Protein AF-A0A847NTP9-F1 (afdb_monomer)

Structure (mmCIF, N/CA/C/O backbone):
data_AF-A0A847NTP9-F1
#
_entry.id   AF-A0A847NTP9-F1
#
loop_
_atom_site.group_PDB
_atom_site.id
_atom_site.type_symbol
_atom_site.label_atom_id
_atom_site.label_alt_id
_atom_site.label_comp_id
_atom_site.label_asym_id
_atom_site.label_entity_id
_atom_site.label_seq_id
_atom_site.pdbx_PDB_ins_code
_atom_site.Cartn_x
_atom_site.Cartn_y
_atom_site.Cartn_z
_atom_site.occupancy
_atom_site.B_iso_or_equiv
_atom_site.auth_seq_id
_atom_site.auth_comp_id
_atom_site.auth_asym_id
_atom_site.auth_atom_id
_atom_site.pdbx_PDB_model_num
ATOM 1 N N . MET A 1 1 ? -12.186 7.948 21.042 1.00 63.97 1 MET A N 1
ATOM 2 C CA . MET A 1 1 ? -12.298 6.798 20.115 1.00 63.97 1 MET A CA 1
ATOM 3 C C . MET A 1 1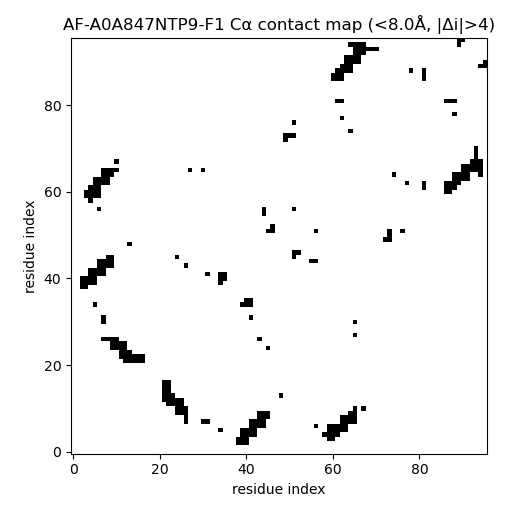 ? -10.949 6.573 19.457 1.00 63.97 1 MET A C 1
ATOM 5 O O . MET A 1 1 ? -10.302 7.558 19.116 1.00 63.97 1 MET A O 1
ATOM 9 N N . ARG A 1 2 ? -10.509 5.318 19.310 1.00 84.25 2 ARG A N 1
ATOM 10 C CA . ARG A 1 2 ? -9.297 4.990 18.544 1.00 84.25 2 ARG A CA 1
ATOM 11 C C . ARG A 1 2 ? -9.574 5.268 17.066 1.00 84.25 2 ARG A C 1
ATOM 13 O O . ARG A 1 2 ? -10.588 4.801 16.557 1.00 84.25 2 ARG A O 1
ATOM 20 N N . LYS A 1 3 ? -8.721 6.053 16.406 1.00 86.06 3 LYS A N 1
ATOM 21 C CA . LYS A 1 3 ? -8.841 6.292 14.962 1.00 86.06 3 LYS A CA 1
ATOM 22 C C . LYS A 1 3 ? -8.431 5.029 14.202 1.00 86.06 3 LYS A C 1
ATOM 24 O O . LYS A 1 3 ? -7.434 4.411 14.564 1.00 86.06 3 LYS A O 1
ATOM 29 N N . THR A 1 4 ? -9.197 4.671 13.176 1.00 94.69 4 THR A N 1
ATOM 30 C CA . THR A 1 4 ? -8.928 3.513 12.314 1.00 94.69 4 THR A CA 1
ATOM 31 C C . THR A 1 4 ? -7.779 3.823 11.360 1.00 94.69 4 THR A C 1
ATOM 33 O O . THR A 1 4 ? -7.850 4.810 10.628 1.00 94.69 4 THR A O 1
ATOM 36 N N . ILE A 1 5 ? -6.741 2.993 11.349 1.00 96.81 5 ILE A N 1
ATOM 37 C CA . ILE A 1 5 ? -5.572 3.128 10.474 1.00 96.81 5 ILE A CA 1
ATOM 38 C C . ILE A 1 5 ? -5.787 2.280 9.221 1.00 96.81 5 ILE A C 1
ATOM 40 O O . ILE A 1 5 ? -6.004 1.076 9.314 1.00 96.81 5 ILE A O 1
ATOM 44 N N . ILE A 1 6 ? -5.719 2.891 8.040 1.00 96.50 6 ILE A N 1
ATOM 45 C CA . ILE A 1 6 ? -5.890 2.198 6.759 1.00 96.50 6 ILE A CA 1
ATOM 46 C C . ILE A 1 6 ? -4.569 2.204 5.997 1.00 96.50 6 ILE A C 1
ATOM 48 O O . ILE A 1 6 ? -4.086 3.261 5.589 1.00 96.50 6 ILE A O 1
ATOM 52 N N . GLY A 1 7 ? -4.017 1.015 5.766 1.00 96.25 7 GLY A N 1
ATOM 53 C CA . GLY A 1 7 ? -2.850 0.818 4.918 1.00 96.25 7 GLY A CA 1
ATOM 54 C C . GLY A 1 7 ? -3.215 1.019 3.451 1.00 96.25 7 GLY A C 1
ATOM 55 O O . GLY A 1 7 ? -3.945 0.222 2.864 1.00 96.25 7 GLY A O 1
ATOM 56 N N . VAL A 1 8 ? -2.718 2.093 2.849 1.00 95.38 8 VAL A N 1
ATOM 57 C CA . VAL A 1 8 ? -2.842 2.366 1.418 1.00 95.38 8 VAL A CA 1
ATOM 58 C C . VAL A 1 8 ? -1.691 1.661 0.717 1.00 95.38 8 VAL A C 1
ATOM 60 O O . VAL A 1 8 ? -0.524 1.967 0.957 1.00 95.38 8 VAL A O 1
ATOM 63 N N . VAL A 1 9 ? -2.015 0.703 -0.143 1.00 93.75 9 VAL A N 1
ATOM 64 C CA . VAL A 1 9 ? -1.030 -0.018 -0.948 1.00 93.75 9 VAL A CA 1
ATOM 65 C C . VAL A 1 9 ? -0.609 0.879 -2.126 1.00 93.75 9 VAL A C 1
ATOM 67 O O . VAL A 1 9 ? -1.479 1.467 -2.767 1.00 93.75 9 VAL A O 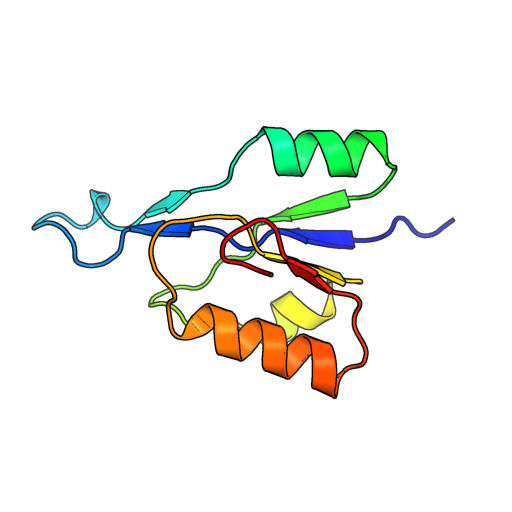1
ATOM 70 N N . PRO A 1 10 ? 0.688 1.045 -2.434 1.00 91.75 10 PRO A N 1
ATOM 71 C CA . PRO A 1 10 ? 1.121 1.803 -3.603 1.00 91.75 10 PRO A CA 1
ATOM 72 C C . PRO A 1 10 ? 1.008 0.984 -4.888 1.00 91.75 10 PRO A C 1
ATOM 74 O O . PRO A 1 10 ? 1.019 -0.250 -4.889 1.00 91.75 10 PRO A O 1
ATOM 77 N N . THR A 1 11 ? 1.001 1.689 -6.013 1.00 88.19 11 THR A N 1
ATOM 78 C CA . THR A 1 11 ? 1.416 1.119 -7.299 1.00 88.19 11 THR A CA 1
ATOM 79 C C . THR A 1 11 ? 2.928 1.258 -7.450 1.00 88.19 11 THR A C 1
ATOM 81 O O . THR A 1 11 ? 3.473 2.319 -7.137 1.00 88.19 11 THR A O 1
ATOM 84 N N . LEU A 1 12 ? 3.593 0.209 -7.940 1.00 82.12 12 LEU A N 1
ATOM 85 C CA . LEU A 1 12 ? 5.045 0.177 -8.128 1.00 82.12 12 LEU A CA 1
ATOM 86 C C . LEU A 1 12 ? 5.434 0.365 -9.596 1.00 82.12 12 LEU A C 1
ATOM 88 O O . LEU A 1 12 ? 4.951 -0.368 -10.467 1.00 82.12 12 LEU A O 1
ATOM 92 N N . THR A 1 13 ? 6.368 1.281 -9.827 1.00 76.06 13 THR A N 1
ATOM 93 C CA . THR A 1 13 ? 7.267 1.273 -10.986 1.00 76.06 13 THR A CA 1
ATOM 94 C C . THR A 1 13 ? 8.601 0.755 -10.453 1.00 76.06 13 THR A C 1
ATOM 96 O O . THR A 1 13 ? 9.161 1.407 -9.583 1.00 76.06 13 THR A O 1
ATOM 99 N N . ILE A 1 14 ? 9.042 -0.441 -10.857 1.00 70.38 14 ILE A N 1
ATOM 100 C CA . ILE A 1 14 ? 10.305 -1.056 -10.399 1.00 70.38 14 ILE A CA 1
ATOM 101 C C . ILE A 1 14 ? 10.969 -1.753 -11.585 1.00 70.38 14 ILE A C 1
ATOM 103 O O . ILE A 1 14 ? 10.287 -2.508 -12.284 1.00 70.38 14 ILE A O 1
ATOM 107 N N . ASN A 1 15 ? 12.280 -1.560 -11.760 1.00 66.44 15 ASN A N 1
ATOM 108 C CA . ASN A 1 15 ? 13.109 -2.164 -12.812 1.00 66.44 15 ASN A CA 1
ATOM 109 C C . ASN A 1 15 ? 12.619 -1.868 -14.242 1.00 66.44 15 ASN A C 1
ATOM 111 O O . ASN A 1 15 ? 12.849 -2.652 -15.162 1.00 66.44 15 ASN A O 1
ATOM 115 N N . GLU A 1 16 ? 11.911 -0.753 -14.435 1.00 68.75 16 GLU A N 1
ATOM 116 C CA . GLU A 1 16 ? 11.406 -0.337 -15.752 1.00 68.75 16 GLU A CA 1
ATOM 117 C C . GLU A 1 16 ? 12.380 0.602 -16.488 1.00 68.75 16 GLU A C 1
ATOM 119 O O . GLU A 1 16 ? 12.183 0.872 -17.672 1.00 68.75 16 GLU A O 1
ATOM 124 N N . GLY A 1 17 ? 13.453 1.057 -15.829 1.00 71.44 17 GLY A N 1
ATOM 125 C CA . GLY A 1 17 ? 14.466 1.939 -16.410 1.00 71.44 17 GLY A CA 1
ATOM 126 C C . GLY A 1 17 ? 15.894 1.627 -15.951 1.00 71.44 17 GLY A C 1
ATOM 127 O O . GLY A 1 17 ? 16.144 0.641 -15.260 1.00 71.44 17 GLY A O 1
ATOM 128 N N . SER A 1 18 ? 16.858 2.430 -16.407 1.00 80.88 18 SER A N 1
ATOM 129 C CA . SER A 1 18 ? 18.295 2.235 -16.150 1.00 80.88 18 SER A CA 1
ATOM 130 C C . SER A 1 18 ? 18.808 3.000 -14.928 1.00 80.88 18 SER A C 1
ATOM 132 O O . SER A 1 18 ? 19.992 2.906 -14.599 1.00 80.88 18 SER A O 1
ATOM 134 N N . SER A 1 19 ? 17.942 3.779 -14.277 1.00 84.56 19 SER A N 1
ATOM 135 C CA . SER A 1 19 ? 18.290 4.669 -13.180 1.00 84.56 19 SER A CA 1
ATOM 136 C C . SER A 1 19 ? 17.648 4.211 -11.868 1.00 84.56 19 SER A C 1
ATOM 138 O O . SER A 1 19 ? 16.470 3.862 -11.854 1.00 84.56 19 SER A O 1
ATOM 140 N N . PRO A 1 20 ? 18.350 4.309 -10.724 1.00 78.75 20 PRO A N 1
ATOM 141 C CA . PRO A 1 20 ? 17.747 4.044 -9.415 1.00 78.75 20 PRO A CA 1
ATOM 142 C C . PRO A 1 20 ? 16.595 5.006 -9.068 1.00 78.75 20 PRO A C 1
ATOM 144 O O . PRO A 1 20 ? 15.832 4.741 -8.147 1.00 78.75 20 PRO A O 1
ATOM 147 N N . PHE A 1 21 ? 16.449 6.123 -9.792 1.00 81.94 21 PHE A N 1
ATOM 148 C CA . PHE A 1 21 ? 15.327 7.055 -9.635 1.00 81.94 21 PHE A CA 1
ATOM 149 C C . PHE A 1 21 ? 14.036 6.591 -10.331 1.00 81.94 21 PHE A C 1
ATOM 151 O O . PHE A 1 21 ? 12.979 7.192 -10.118 1.00 81.94 21 PHE A O 1
ATOM 158 N N . ASP A 1 22 ? 14.107 5.552 -11.164 1.00 82.81 22 ASP A N 1
ATOM 159 C CA . ASP A 1 22 ? 12.941 4.999 -11.861 1.00 82.81 22 ASP A CA 1
ATOM 160 C C . ASP A 1 22 ? 12.086 4.130 -10.924 1.00 82.81 22 ASP A C 1
ATOM 162 O O . ASP A 1 22 ? 10.876 3.991 -11.129 1.00 82.81 22 ASP A O 1
ATOM 166 N N . ASP A 1 23 ? 12.693 3.628 -9.846 1.00 86.38 23 ASP A N 1
ATOM 167 C CA . ASP A 1 23 ? 12.041 2.803 -8.839 1.00 86.38 23 ASP A CA 1
ATOM 168 C C . ASP A 1 23 ? 11.258 3.670 -7.846 1.00 86.38 23 ASP A C 1
ATOM 170 O O . ASP A 1 23 ? 11.813 4.388 -7.012 1.00 86.38 23 ASP A O 1
ATOM 174 N N . GLN A 1 24 ? 9.929 3.638 -7.963 1.00 87.06 24 GLN A N 1
ATOM 175 C CA . GLN A 1 24 ? 9.041 4.570 -7.273 1.00 87.06 24 GLN A CA 1
ATOM 176 C C . GLN A 1 24 ? 7.782 3.897 -6.726 1.00 87.06 24 GLN A C 1
ATOM 178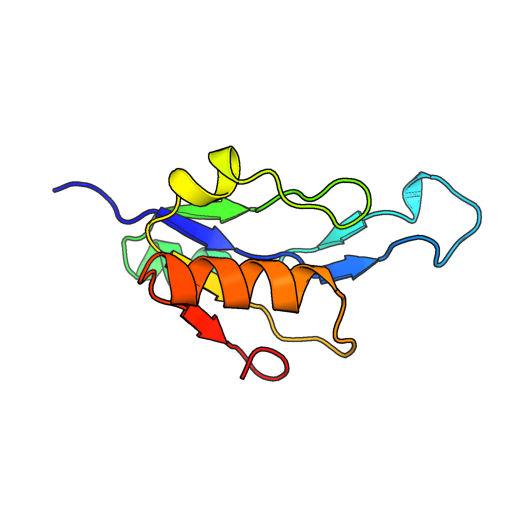 O O . GLN A 1 24 ? 7.085 3.142 -7.414 1.00 87.06 24 GLN A O 1
ATOM 183 N N . PHE A 1 25 ? 7.419 4.296 -5.507 1.00 89.56 25 PHE A N 1
ATOM 184 C CA . PHE A 1 25 ? 6.088 4.094 -4.944 1.00 89.56 25 PHE A CA 1
ATOM 185 C C . PHE A 1 25 ? 5.181 5.249 -5.365 1.00 89.56 25 PHE A C 1
ATOM 187 O O . PHE A 1 25 ? 5.486 6.413 -5.103 1.00 89.56 25 PHE A O 1
ATOM 194 N N . LYS A 1 26 ? 4.039 4.941 -5.982 1.00 89.44 26 LYS A N 1
ATOM 195 C CA . LYS A 1 26 ? 3.042 5.947 -6.370 1.00 89.44 26 LYS A CA 1
ATOM 196 C C . LYS A 1 26 ? 1.748 5.739 -5.594 1.00 89.44 26 LYS A C 1
ATOM 198 O O . LYS A 1 26 ? 1.205 4.634 -5.553 1.00 89.44 26 LYS A O 1
ATOM 203 N N . PHE A 1 27 ? 1.249 6.826 -5.009 1.00 91.38 27 PHE A N 1
ATOM 204 C CA . PHE A 1 27 ? -0.006 6.873 -4.263 1.00 91.38 27 PHE A CA 1
ATOM 205 C C . PHE A 1 27 ? -0.956 7.878 -4.906 1.00 91.38 27 PHE A C 1
ATOM 207 O O . PHE A 1 27 ? -0.579 9.014 -5.197 1.00 91.38 27 PHE A O 1
ATOM 214 N N . ILE A 1 28 ? -2.210 7.475 -5.106 1.00 89.12 28 ILE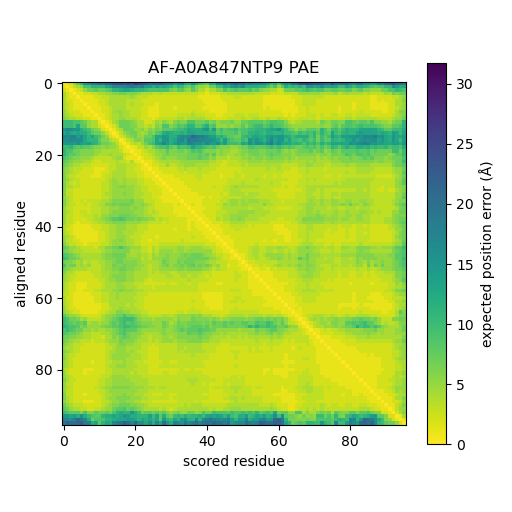 A N 1
ATOM 215 C CA . ILE A 1 28 ? -3.223 8.358 -5.681 1.00 89.12 28 ILE A CA 1
ATOM 216 C C . ILE A 1 28 ? -3.872 9.172 -4.559 1.00 89.12 28 ILE A C 1
ATOM 218 O O . ILE A 1 28 ? -4.541 8.626 -3.680 1.00 89.12 28 ILE A O 1
ATOM 222 N N . ASN A 1 29 ? -3.720 10.495 -4.624 1.00 92.00 29 ASN A N 1
ATOM 223 C CA . ASN A 1 29 ? -4.195 11.431 -3.598 1.00 92.00 29 ASN A CA 1
ATOM 224 C C . ASN A 1 29 ? -5.699 11.284 -3.284 1.00 92.00 29 ASN A C 1
ATOM 226 O O . ASN A 1 29 ? -6.125 11.422 -2.141 1.00 92.00 29 ASN A O 1
ATOM 230 N N . SER A 1 30 ? -6.525 10.948 -4.280 1.00 91.31 30 SER A N 1
ATOM 231 C CA . SER A 1 30 ? -7.966 10.758 -4.072 1.00 91.31 30 SER A CA 1
ATOM 232 C C . SER A 1 30 ? -8.302 9.613 -3.115 1.00 91.31 30 SER A C 1
ATOM 234 O O . SER A 1 30 ? -9.336 9.673 -2.454 1.00 91.31 30 SER A O 1
ATOM 236 N N . TYR A 1 31 ? -7.470 8.568 -3.034 1.00 90.75 31 TYR A N 1
ATOM 237 C CA . TYR A 1 31 ? -7.688 7.473 -2.085 1.00 90.75 31 TYR A CA 1
ATOM 238 C C . TYR A 1 31 ? -7.377 7.908 -0.656 1.00 90.75 31 TYR A C 1
ATOM 240 O O . TYR A 1 31 ? -8.127 7.569 0.253 1.00 90.75 31 TYR A O 1
ATOM 248 N N . VAL A 1 32 ? -6.330 8.715 -0.478 1.00 91.56 32 VAL A N 1
ATOM 249 C CA . VAL A 1 32 ? -5.929 9.281 0.816 1.00 91.56 32 VAL A CA 1
ATOM 250 C C . VAL A 1 32 ? -7.020 10.219 1.342 1.00 91.56 32 VAL A C 1
ATOM 252 O O . VAL A 1 32 ? -7.581 9.958 2.405 1.00 91.56 32 VAL A O 1
ATOM 255 N N . LYS A 1 33 ? -7.425 11.218 0.543 1.00 93.25 33 LYS A N 1
ATOM 256 C CA . LYS A 1 33 ? -8.466 12.194 0.918 1.00 93.25 33 LYS A CA 1
ATOM 257 C C . LYS A 1 33 ? -9.776 11.533 1.343 1.00 93.25 33 LYS A C 1
ATOM 259 O O . LYS A 1 33 ? -10.290 11.802 2.419 1.00 93.25 33 LYS A O 1
ATOM 264 N N . LYS A 1 34 ? -10.272 10.571 0.555 1.00 90.38 34 LYS A N 1
ATOM 265 C CA . LYS A 1 34 ? -11.516 9.845 0.867 1.00 90.38 34 LYS A CA 1
ATOM 266 C C . LYS A 1 34 ? -11.449 8.999 2.144 1.00 90.38 34 LYS A C 1
ATOM 268 O O . LYS A 1 34 ? -12.487 8.507 2.594 1.00 90.38 34 LYS A O 1
ATOM 273 N N . ARG A 1 35 ? -10.260 8.695 2.676 1.00 87.94 35 ARG A N 1
ATOM 274 C CA . ARG A 1 35 ? -10.111 8.038 3.987 1.00 87.94 35 ARG A CA 1
ATOM 275 C C . ARG A 1 35 ? -10.088 9.057 5.115 1.00 87.94 35 ARG A C 1
ATOM 277 O O . ARG A 1 35 ? -10.755 8.813 6.115 1.00 87.94 35 ARG A O 1
ATOM 284 N N . GLU A 1 36 ? -9.425 10.193 4.921 1.00 89.56 36 GLU A N 1
ATOM 285 C CA . GLU A 1 36 ? -9.467 11.306 5.877 1.00 89.56 36 GLU A CA 1
ATOM 286 C C . GLU A 1 36 ? -10.892 11.845 6.051 1.00 89.56 36 GLU A C 1
ATOM 288 O O . GLU A 1 36 ? -11.363 11.958 7.182 1.00 89.56 36 GLU A O 1
ATOM 293 N N . ASP A 1 37 ? -11.621 12.053 4.949 1.00 92.19 37 ASP A N 1
ATOM 294 C CA . ASP A 1 37 ? -13.027 12.489 4.953 1.00 92.19 37 ASP A CA 1
ATOM 295 C C . ASP A 1 37 ? -13.946 11.497 5.693 1.00 92.19 37 ASP A C 1
ATOM 297 O O . ASP A 1 37 ? -14.974 11.875 6.249 1.00 92.19 37 ASP A O 1
ATOM 301 N N . ALA A 1 38 ? -13.567 10.214 5.722 1.00 90.50 38 ALA A N 1
ATOM 302 C CA . ALA A 1 38 ? -14.278 9.154 6.437 1.00 90.50 38 ALA A CA 1
ATOM 303 C C . ALA A 1 38 ? -13.830 8.999 7.908 1.00 90.50 38 ALA A C 1
ATOM 305 O O . ALA A 1 38 ? -14.289 8.087 8.593 1.00 90.50 38 ALA A O 1
ATOM 306 N N . GLY A 1 39 ? -12.922 9.852 8.398 1.00 91.12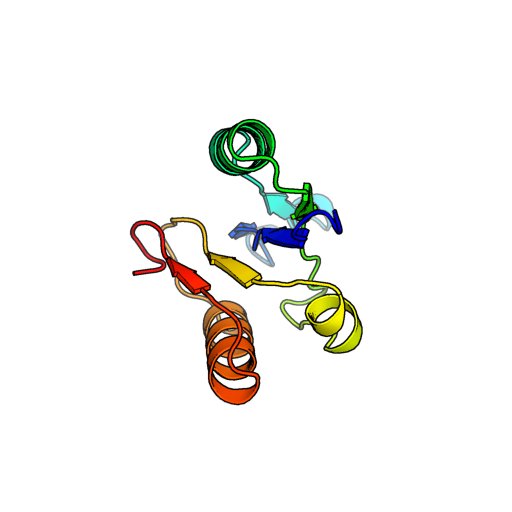 39 GLY A N 1
ATOM 307 C CA . GLY A 1 39 ? -12.405 9.827 9.771 1.00 91.12 39 GLY A CA 1
ATOM 308 C C . GLY A 1 39 ? -11.292 8.803 10.035 1.00 91.12 39 GLY A C 1
ATOM 309 O O . GLY A 1 39 ? -10.887 8.629 11.188 1.00 91.12 39 GLY A O 1
ATOM 310 N N . GLY A 1 40 ? -10.791 8.133 8.994 1.00 92.50 40 GLY A N 1
ATOM 311 C CA . GLY A 1 40 ? -9.659 7.209 9.076 1.00 92.50 40 GLY A CA 1
ATOM 312 C C . GLY A 1 40 ? -8.305 7.911 8.942 1.00 92.50 40 GLY A C 1
ATOM 313 O O . GLY A 1 40 ? -8.213 9.025 8.432 1.00 92.50 40 GLY A O 1
ATOM 314 N N . ILE A 1 41 ? -7.238 7.240 9.378 1.00 95.88 41 ILE A N 1
ATOM 315 C CA . ILE A 1 41 ? -5.847 7.660 9.175 1.00 95.88 41 ILE A CA 1
ATOM 316 C C . ILE A 1 41 ? -5.261 6.819 8.034 1.00 95.88 41 ILE A C 1
ATOM 318 O O . ILE A 1 41 ? -4.998 5.632 8.242 1.00 95.88 41 ILE A O 1
ATOM 322 N N . PRO A 1 42 ? -5.056 7.378 6.833 1.00 95.31 42 PRO A N 1
ATOM 323 C CA . PRO A 1 42 ? -4.346 6.675 5.774 1.00 95.31 42 PRO A CA 1
ATOM 324 C C . PRO A 1 42 ? -2.840 6.639 6.068 1.00 95.31 42 PRO A C 1
ATOM 326 O O . PRO A 1 42 ? -2.243 7.665 6.388 1.00 95.31 42 PRO A O 1
ATOM 329 N N . ILE A 1 43 ? -2.212 5.475 5.904 1.00 95.06 43 ILE A N 1
ATOM 330 C CA . ILE A 1 43 ? -0.750 5.334 5.916 1.00 95.06 43 ILE A CA 1
ATOM 331 C C . ILE A 1 43 ? -0.284 4.648 4.635 1.00 95.06 43 ILE A C 1
ATOM 333 O O . ILE A 1 43 ? -0.887 3.674 4.194 1.00 95.06 43 ILE A O 1
ATOM 337 N N . GLY A 1 44 ? 0.771 5.163 4.007 1.00 94.25 44 GLY A N 1
ATOM 338 C CA . GLY A 1 44 ? 1.358 4.525 2.830 1.00 94.25 44 GLY A CA 1
ATOM 339 C C . GLY A 1 44 ? 2.179 3.305 3.235 1.00 94.25 44 GLY A C 1
ATOM 340 O O . GLY A 1 44 ? 3.051 3.413 4.096 1.00 94.25 44 GLY A O 1
ATOM 341 N N . LEU A 1 45 ? 1.920 2.155 2.615 1.00 93.50 45 LEU A N 1
ATOM 342 C CA . LEU A 1 45 ? 2.709 0.950 2.856 1.00 93.50 45 LEU A CA 1
ATOM 343 C C . LEU A 1 45 ? 3.921 0.912 1.930 1.00 93.50 45 LEU A C 1
ATOM 345 O O . LEU A 1 45 ? 3.782 0.916 0.709 1.00 93.50 45 LEU A O 1
ATOM 349 N N . LEU A 1 46 ? 5.114 0.860 2.512 1.00 90.88 46 LEU A N 1
ATOM 350 C CA . LEU A 1 46 ? 6.364 0.764 1.767 1.00 90.88 46 LEU A CA 1
ATOM 351 C C . LEU A 1 46 ? 6.806 -0.696 1.678 1.00 90.88 46 LEU A C 1
ATOM 353 O O . LEU A 1 46 ? 6.700 -1.445 2.649 1.00 90.88 46 LEU A O 1
ATOM 357 N N . MET A 1 47 ? 7.300 -1.087 0.506 1.00 86.62 47 MET A N 1
ATOM 358 C CA . MET A 1 47 ? 7.745 -2.452 0.229 1.00 86.62 47 MET A CA 1
ATOM 359 C C . MET A 1 47 ? 9.015 -2.429 -0.629 1.00 86.62 47 MET A C 1
ATOM 361 O O . MET A 1 47 ? 8.931 -2.489 -1.859 1.00 86.62 47 MET A O 1
ATOM 365 N N . PRO A 1 48 ? 10.198 -2.263 -0.016 1.00 84.12 48 PRO A N 1
ATOM 366 C CA . PRO A 1 48 ? 11.450 -2.340 -0.759 1.00 84.12 48 PRO A CA 1
ATOM 367 C C . PRO A 1 48 ? 11.523 -3.685 -1.492 1.00 84.12 48 PRO A C 1
ATOM 369 O O . PRO A 1 48 ? 11.136 -4.726 -0.952 1.00 84.12 48 PRO A O 1
ATOM 372 N N . ASP A 1 49 ? 11.916 -3.636 -2.764 1.00 80.44 49 ASP A N 1
ATOM 373 C CA . ASP A 1 49 ? 12.014 -4.801 -3.653 1.00 80.44 49 ASP A CA 1
ATOM 374 C C . ASP A 1 49 ? 10.716 -5.627 -3.771 1.00 80.44 49 ASP A C 1
ATOM 376 O O . ASP A 1 49 ? 10.730 -6.813 -4.102 1.00 80.44 49 ASP A O 1
ATOM 380 N N . GLY A 1 50 ? 9.566 -5.004 -3.486 1.00 79.56 50 GLY A N 1
ATOM 381 C CA . GLY A 1 50 ? 8.255 -5.645 -3.550 1.00 79.56 50 GLY A CA 1
ATOM 382 C C . GLY A 1 50 ? 7.953 -6.612 -2.402 1.00 79.56 50 GLY A C 1
ATOM 383 O O . GLY A 1 50 ? 7.073 -7.456 -2.567 1.00 79.56 50 GLY A O 1
ATOM 384 N N . ASN A 1 51 ? 8.647 -6.506 -1.262 1.00 83.38 51 ASN A N 1
ATOM 385 C CA . ASN A 1 51 ? 8.384 -7.323 -0.075 1.00 83.38 51 ASN A CA 1
ATOM 386 C C . ASN A 1 51 ? 7.865 -6.475 1.091 1.00 83.38 51 ASN A C 1
ATOM 388 O O . ASN A 1 51 ? 8.450 -5.451 1.446 1.00 83.38 51 ASN A O 1
ATOM 392 N N . PHE A 1 52 ? 6.771 -6.918 1.711 1.00 85.56 52 PHE A N 1
ATOM 393 C CA . PHE A 1 52 ? 6.229 -6.274 2.905 1.00 85.56 52 PHE A CA 1
ATOM 394 C C . PHE A 1 52 ? 6.928 -6.736 4.184 1.00 85.56 52 PHE A C 1
ATOM 396 O O . PHE A 1 52 ? 7.249 -7.911 4.345 1.00 85.56 52 PHE A O 1
ATOM 403 N N . ASN A 1 53 ? 7.076 -5.808 5.130 1.00 87.75 53 ASN A N 1
ATOM 404 C CA . ASN A 1 53 ? 7.361 -6.125 6.524 1.00 87.75 53 ASN A CA 1
ATOM 405 C C . ASN A 1 53 ? 6.033 -6.365 7.262 1.00 87.75 53 ASN A C 1
ATOM 407 O O . ASN A 1 53 ? 5.228 -5.442 7.377 1.00 87.75 53 ASN A O 1
ATOM 411 N N . GLU A 1 54 ? 5.809 -7.574 7.780 1.00 89.25 54 GLU A N 1
ATOM 412 C CA . GLU A 1 54 ? 4.573 -7.914 8.500 1.00 89.25 54 GLU A CA 1
ATOM 413 C C . GLU A 1 54 ? 4.318 -7.032 9.731 1.00 89.25 54 GLU A C 1
ATOM 415 O O . GLU A 1 54 ? 3.165 -6.721 10.019 1.00 89.25 54 GLU A O 1
ATOM 420 N N . GLU A 1 55 ? 5.355 -6.553 10.425 1.00 91.12 55 GLU A N 1
ATOM 421 C CA . GLU A 1 55 ? 5.183 -5.620 11.551 1.00 91.12 55 GLU A CA 1
ATOM 422 C C . GLU A 1 55 ? 4.554 -4.294 11.102 1.00 91.12 55 GLU A C 1
ATOM 424 O O . GLU A 1 55 ? 3.737 -3.711 11.813 1.00 91.12 55 GLU A O 1
ATOM 429 N N . ALA A 1 56 ? 4.867 -3.844 9.883 1.00 90.38 56 ALA A N 1
ATOM 430 C CA . ALA A 1 56 ? 4.238 -2.666 9.292 1.00 90.38 56 ALA A CA 1
ATOM 431 C C . ALA A 1 56 ? 2.787 -2.930 8.852 1.00 90.38 56 ALA A C 1
ATOM 433 O O . ALA A 1 56 ? 2.012 -1.990 8.694 1.00 90.38 56 ALA A O 1
ATOM 434 N N . LEU A 1 57 ? 2.392 -4.192 8.665 1.00 94.06 57 LEU A N 1
ATOM 435 C CA . LEU A 1 57 ? 1.003 -4.551 8.376 1.00 94.06 57 LEU A CA 1
ATOM 436 C C . LEU A 1 57 ? 0.163 -4.607 9.658 1.00 94.06 57 LEU A C 1
ATOM 438 O O . LEU A 1 57 ? -0.976 -4.151 9.646 1.00 94.06 57 LEU A O 1
ATOM 442 N N . LYS A 1 58 ? 0.746 -5.062 10.778 1.00 94.62 58 LYS A N 1
ATOM 443 C CA . LYS A 1 58 ? 0.071 -5.186 12.088 1.00 94.62 58 LYS A CA 1
ATOM 444 C C . LYS A 1 58 ? -0.456 -3.868 12.654 1.00 94.62 58 LYS A C 1
ATOM 446 O O . LYS A 1 58 ? -1.382 -3.874 13.460 1.00 94.62 58 LYS A O 1
ATOM 451 N N . ILE A 1 59 ? 0.134 -2.738 12.267 1.00 94.31 59 ILE A N 1
ATOM 452 C CA . ILE A 1 59 ? -0.335 -1.410 12.693 1.00 94.31 59 ILE A CA 1
ATOM 453 C C . ILE A 1 59 ? -1.610 -0.964 11.961 1.00 94.31 59 ILE A C 1
ATOM 455 O O . ILE A 1 59 ? -2.242 0.005 12.380 1.00 94.31 59 ILE A O 1
ATOM 459 N N . CYS A 1 60 ? -1.974 -1.628 10.861 1.00 96.12 60 CYS A N 1
ATOM 460 C CA . CYS A 1 60 ? -3.152 -1.297 10.074 1.00 96.12 60 CYS A CA 1
ATOM 461 C C . CYS A 1 60 ? -4.382 -2.017 10.621 1.00 96.12 60 CYS A C 1
ATOM 463 O O . CYS A 1 60 ? -4.339 -3.192 10.960 1.00 96.12 60 CYS A O 1
ATOM 465 N N . ASP A 1 61 ? -5.518 -1.331 10.615 1.00 96.50 61 ASP A N 1
ATOM 466 C CA . ASP A 1 61 ? -6.817 -1.938 10.891 1.00 96.50 61 ASP A CA 1
ATOM 467 C C . ASP A 1 61 ? -7.454 -2.534 9.635 1.00 96.50 61 ASP A C 1
ATOM 469 O O . ASP A 1 61 ? -8.349 -3.365 9.742 1.00 96.50 61 ASP A O 1
ATOM 473 N N . GLY A 1 62 ? -6.997 -2.126 8.451 1.00 95.88 62 GLY A N 1
ATOM 474 C CA . GLY A 1 62 ? -7.443 -2.637 7.160 1.00 95.88 62 GLY A CA 1
ATOM 475 C C . GLY A 1 62 ? -6.616 -2.085 6.006 1.00 95.88 62 GLY A C 1
ATOM 476 O O . GLY A 1 62 ? -5.752 -1.225 6.201 1.00 95.88 62 GLY A O 1
ATOM 477 N N . PHE A 1 63 ? -6.902 -2.560 4.795 1.00 96.38 63 PHE A N 1
ATOM 478 C CA . PHE A 1 63 ? -6.087 -2.278 3.612 1.00 96.38 63 PHE A CA 1
ATOM 479 C C . PHE A 1 63 ? -6.911 -1.762 2.432 1.00 96.38 63 PHE A C 1
ATOM 481 O O . PHE A 1 63 ? -8.030 -2.213 2.187 1.00 96.38 63 PHE A O 1
ATOM 488 N N . LEU A 1 64 ? -6.334 -0.829 1.676 1.00 94.94 64 LEU A N 1
ATOM 489 C CA . LEU A 1 64 ? -6.865 -0.340 0.406 1.00 94.94 64 LEU A CA 1
ATOM 490 C C . LEU A 1 64 ? -5.887 -0.702 -0.712 1.00 94.94 64 LEU A C 1
ATOM 492 O O . LEU A 1 64 ? -4.764 -0.195 -0.741 1.00 94.94 64 LEU A O 1
ATOM 496 N N . ILE A 1 65 ? -6.334 -1.548 -1.641 1.00 93.25 65 ILE A N 1
ATOM 497 C CA . ILE A 1 65 ? -5.590 -1.912 -2.848 1.00 93.25 65 ILE A CA 1
ATOM 498 C C . ILE A 1 65 ? -6.042 -0.983 -3.981 1.00 93.25 65 ILE A C 1
ATOM 500 O O . ILE A 1 65 ? -7.221 -1.005 -4.354 1.00 93.25 65 ILE A O 1
ATOM 504 N N . PRO A 1 66 ? -5.143 -0.137 -4.516 1.00 87.12 66 PRO A N 1
ATOM 505 C CA . PRO A 1 66 ? -5.488 0.802 -5.569 1.00 87.12 66 PRO A CA 1
ATOM 506 C C . PRO A 1 66 ? -5.781 0.066 -6.878 1.00 87.12 66 PRO A C 1
ATOM 508 O O . PRO A 1 66 ? -5.343 -1.065 -7.095 1.00 87.12 66 PRO A O 1
ATOM 511 N N . GLY A 1 67 ? -6.467 0.757 -7.787 1.00 82.62 67 GLY A N 1
ATOM 512 C CA . GLY A 1 67 ? -6.520 0.323 -9.178 1.00 82.62 67 GLY A CA 1
ATOM 513 C C . GLY A 1 67 ? -5.154 0.424 -9.853 1.00 82.62 67 GLY A C 1
ATOM 514 O O . GLY A 1 67 ? -4.228 1.062 -9.353 1.00 82.62 67 GLY A O 1
ATOM 515 N N . GLY A 1 68 ? -5.040 -0.185 -11.025 1.00 81.19 68 GLY A N 1
ATOM 516 C CA . GLY A 1 68 ? -3.817 -0.165 -11.812 1.00 81.19 68 GLY A CA 1
ATOM 517 C C . GLY A 1 68 ? -3.971 -0.991 -13.078 1.00 81.19 68 GLY A C 1
ATOM 518 O O . GLY A 1 68 ? -5.065 -1.447 -13.403 1.00 81.19 68 GLY A O 1
ATOM 519 N N . SER A 1 69 ? -2.863 -1.189 -13.782 1.00 79.00 69 SER A N 1
ATOM 520 C CA . SER A 1 69 ? -2.803 -1.975 -15.019 1.00 79.00 69 SER A CA 1
ATOM 521 C C . SER A 1 69 ? -2.066 -3.309 -14.870 1.00 79.00 69 SER A C 1
ATOM 523 O O . SER A 1 69 ? -2.109 -4.121 -15.789 1.00 79.00 69 SER A O 1
ATOM 525 N N . VAL A 1 70 ? -1.384 -3.549 -13.742 1.00 81.50 70 VAL A N 1
ATOM 526 C CA . VAL A 1 70 ? -0.507 -4.715 -13.547 1.00 81.50 70 VAL A CA 1
ATOM 527 C C . VAL A 1 70 ? -0.694 -5.311 -12.156 1.00 81.50 70 VAL A C 1
ATOM 529 O O . VAL A 1 70 ? -0.573 -4.603 -11.155 1.00 81.50 70 VAL A O 1
ATOM 532 N N . ILE A 1 71 ? -0.936 -6.624 -12.088 1.00 82.94 71 ILE A N 1
ATOM 533 C CA . ILE A 1 71 ? -0.943 -7.372 -10.827 1.00 82.94 71 ILE A CA 1
ATOM 534 C C . ILE A 1 71 ? 0.485 -7.816 -10.514 1.00 82.94 71 ILE A C 1
ATOM 536 O O . ILE A 1 71 ? 1.125 -8.501 -11.310 1.00 82.94 71 ILE A O 1
ATOM 540 N N . ARG A 1 72 ? 0.989 -7.430 -9.342 1.00 84.81 72 ARG A N 1
ATOM 541 C CA . ARG A 1 72 ? 2.333 -7.782 -8.864 1.00 84.81 72 ARG A CA 1
ATOM 542 C C . ARG A 1 72 ? 2.243 -8.678 -7.628 1.00 84.81 72 ARG A C 1
ATOM 544 O O . ARG A 1 72 ? 1.242 -8.669 -6.915 1.00 84.81 72 ARG A O 1
ATOM 551 N N . LYS A 1 73 ? 3.315 -9.429 -7.347 1.00 86.12 73 LYS A N 1
ATOM 552 C CA . LYS A 1 73 ? 3.377 -10.435 -6.267 1.00 86.12 73 LYS A CA 1
ATOM 553 C C . LYS A 1 73 ? 2.934 -9.902 -4.898 1.00 86.12 73 LYS A C 1
ATOM 555 O O . LYS A 1 73 ? 2.233 -10.603 -4.173 1.00 86.12 73 LYS A O 1
ATOM 560 N N . TYR A 1 74 ? 3.297 -8.666 -4.566 1.00 87.06 74 TYR A N 1
ATOM 561 C CA . TYR A 1 74 ? 2.942 -8.055 -3.287 1.00 87.06 74 TYR A CA 1
ATOM 562 C C . TYR A 1 74 ? 1.426 -7.931 -3.074 1.00 87.06 74 TYR A C 1
ATOM 564 O O . TYR A 1 74 ? 0.956 -8.000 -1.943 1.00 87.06 74 TYR A O 1
ATOM 572 N N . ILE A 1 75 ? 0.635 -7.802 -4.145 1.00 89.69 75 ILE A N 1
ATOM 573 C CA . ILE A 1 75 ? -0.827 -7.719 -4.043 1.00 89.69 75 ILE A CA 1
ATOM 574 C C . ILE A 1 75 ? -1.376 -9.023 -3.450 1.00 89.69 75 ILE A C 1
ATOM 576 O O . ILE A 1 75 ? -2.222 -9.003 -2.561 1.00 89.69 75 ILE A O 1
ATOM 580 N N . TYR A 1 76 ? -0.827 -10.168 -3.855 1.00 90.44 76 TYR A N 1
ATOM 581 C CA . TYR A 1 76 ? -1.198 -11.450 -3.262 1.00 90.44 76 TYR A CA 1
ATOM 582 C C . TYR A 1 76 ? -0.733 -11.576 -1.811 1.00 90.44 76 TYR A C 1
ATOM 584 O O . TYR A 1 76 ? -1.459 -12.136 -0.996 1.00 90.44 76 TYR A O 1
ATOM 592 N N . GLN A 1 77 ? 0.439 -11.030 -1.467 1.00 91.12 77 GLN A N 1
ATOM 593 C CA . GLN A 1 77 ? 0.934 -11.034 -0.085 1.00 91.12 77 GLN A CA 1
ATOM 594 C C . GLN A 1 77 ? -0.002 -10.254 0.847 1.00 91.12 77 GLN A C 1
ATOM 596 O O . GLN A 1 77 ? -0.351 -10.760 1.911 1.00 91.12 77 GLN A O 1
ATOM 601 N N . ILE A 1 78 ? -0.459 -9.064 0.437 1.00 92.44 78 ILE A N 1
ATOM 602 C CA . ILE A 1 78 ? -1.359 -8.254 1.268 1.00 92.44 78 ILE A CA 1
ATOM 603 C C . ILE A 1 78 ? -2.759 -8.867 1.366 1.00 92.44 78 ILE A C 1
ATOM 605 O O . ILE A 1 78 ? -3.344 -8.863 2.445 1.00 92.44 78 ILE A O 1
ATOM 609 N N . ILE A 1 79 ? -3.277 -9.453 0.278 1.00 93.62 79 ILE A N 1
ATOM 610 C CA . ILE A 1 79 ? -4.564 -10.164 0.293 1.00 93.62 79 ILE A CA 1
ATOM 611 C C . ILE A 1 79 ? -4.484 -11.369 1.228 1.00 93.62 79 ILE A C 1
ATOM 613 O O . ILE A 1 79 ? -5.360 -11.547 2.072 1.00 93.62 79 ILE A O 1
ATOM 617 N N . HIS A 1 80 ? -3.424 -12.172 1.106 1.00 94.19 80 HIS A N 1
ATOM 618 C CA . HIS A 1 80 ? -3.211 -13.326 1.969 1.00 94.19 80 HIS A CA 1
ATOM 619 C C . HIS A 1 80 ? -3.159 -12.901 3.437 1.00 94.19 80 HIS A C 1
ATOM 621 O O . HIS A 1 80 ? -3.949 -13.406 4.229 1.00 94.19 80 HIS A O 1
ATOM 627 N N . TYR A 1 81 ? -2.321 -11.913 3.769 1.00 95.25 81 TYR A N 1
ATOM 628 C CA . TYR A 1 81 ? -2.211 -11.379 5.125 1.00 95.25 81 TYR A CA 1
ATOM 629 C C . TYR A 1 81 ? -3.556 -10.878 5.666 1.00 95.25 81 TYR A C 1
ATOM 631 O O . TYR A 1 81 ? -3.915 -11.172 6.807 1.00 95.25 81 TYR A O 1
ATOM 639 N N . ALA A 1 82 ? -4.310 -10.124 4.862 1.00 95.94 82 ALA A N 1
ATOM 640 C CA . ALA A 1 82 ? -5.588 -9.570 5.286 1.00 95.94 82 ALA A CA 1
ATOM 641 C C . ALA A 1 82 ? -6.608 -10.674 5.597 1.00 95.94 82 ALA A C 1
ATOM 643 O O . ALA A 1 82 ? -7.253 -10.630 6.641 1.00 95.94 82 ALA A O 1
ATOM 644 N N . ILE A 1 83 ? -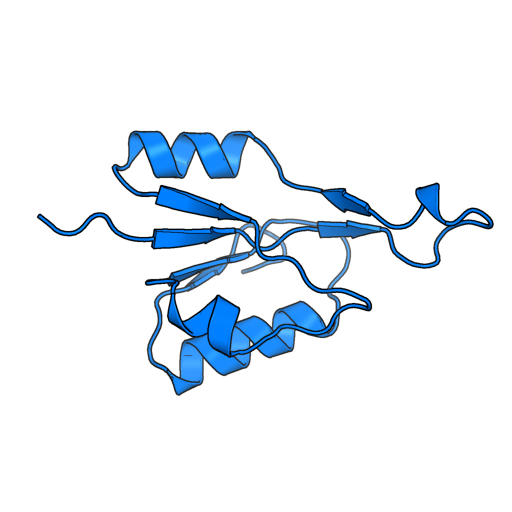6.700 -11.697 4.742 1.00 95.69 83 ILE A N 1
ATOM 645 C CA . ILE A 1 83 ? -7.600 -12.839 4.945 1.00 95.69 83 ILE A CA 1
ATOM 646 C C . ILE A 1 83 ? -7.190 -13.640 6.185 1.00 95.69 83 ILE A C 1
ATOM 648 O O . ILE A 1 83 ? -8.037 -13.933 7.026 1.00 95.69 83 ILE A O 1
ATOM 652 N N . THR A 1 84 ? -5.904 -13.976 6.331 1.00 96.69 84 THR A N 1
ATOM 653 C CA . THR A 1 84 ? -5.430 -14.813 7.447 1.00 96.69 84 THR A CA 1
ATOM 654 C C . THR A 1 84 ? -5.582 -14.138 8.804 1.00 96.69 84 THR A C 1
ATOM 656 O O . THR A 1 84 ? -5.765 -14.823 9.805 1.00 96.69 84 THR A O 1
ATOM 659 N N . ASN A 1 85 ? -5.520 -12.806 8.844 1.00 96.31 85 ASN A N 1
ATOM 660 C CA . ASN A 1 85 ? -5.616 -12.019 10.074 1.00 96.31 85 ASN A CA 1
ATOM 661 C C . ASN A 1 85 ? -6.986 -11.342 10.250 1.00 96.31 85 ASN A C 1
ATOM 663 O O . ASN A 1 85 ? -7.163 -10.547 11.169 1.00 96.31 85 ASN A O 1
ATOM 667 N N . ASN A 1 86 ? -7.962 -11.660 9.392 1.00 95.69 86 ASN A N 1
ATOM 668 C CA . ASN A 1 86 ? -9.313 -11.096 9.419 1.00 95.69 86 ASN A CA 1
ATOM 669 C C . ASN A 1 86 ? -9.341 -9.551 9.377 1.00 95.69 86 ASN A C 1
ATOM 671 O O . ASN A 1 86 ? -10.171 -8.908 10.025 1.00 95.69 86 ASN A O 1
ATOM 675 N N . HIS A 1 87 ? -8.429 -8.951 8.609 1.00 97.12 87 HIS A N 1
ATOM 676 C CA . HIS A 1 87 ? -8.440 -7.520 8.339 1.00 97.12 87 HIS A CA 1
ATOM 677 C C . HIS A 1 87 ? -9.361 -7.198 7.154 1.00 97.12 87 HIS A C 1
ATOM 679 O O . HIS A 1 87 ? -9.258 -7.836 6.103 1.00 97.12 87 HIS A O 1
ATOM 685 N N . PRO A 1 88 ? -10.226 -6.174 7.265 1.00 96.00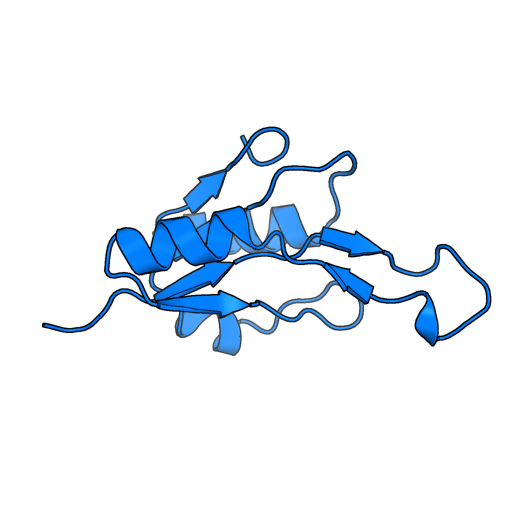 88 PRO A N 1
ATOM 686 C CA . PRO A 1 88 ? -11.000 -5.682 6.137 1.00 96.00 88 PRO A CA 1
ATOM 687 C C . PRO A 1 88 ? -10.089 -5.192 5.007 1.00 96.00 88 PRO A C 1
ATOM 689 O O . PRO A 1 88 ? -9.088 -4.503 5.226 1.00 96.00 88 PRO A O 1
ATOM 692 N N . LEU A 1 89 ? -10.487 -5.516 3.780 1.00 95.00 89 LEU A N 1
ATOM 693 C CA . LEU A 1 89 ? -9.761 -5.183 2.564 1.00 95.00 89 LEU A CA 1
ATOM 694 C C . LEU A 1 89 ? -10.717 -4.573 1.539 1.00 95.00 89 LEU A C 1
ATOM 696 O O . LEU A 1 89 ? -11.807 -5.091 1.305 1.00 95.00 89 LEU A O 1
ATOM 700 N N . LEU A 1 90 ? -10.301 -3.461 0.935 1.00 93.38 90 LEU A N 1
ATOM 701 C CA . LEU A 1 90 ? -11.019 -2.794 -0.144 1.00 93.38 90 LEU A CA 1
ATOM 702 C C . LEU A 1 90 ? -10.167 -2.797 -1.412 1.00 93.38 90 LEU A C 1
ATOM 704 O O . LEU A 1 90 ? -9.138 -2.126 -1.481 1.00 93.38 90 LEU A O 1
ATOM 708 N N . GLY A 1 91 ? -10.642 -3.513 -2.423 1.00 91.06 91 GLY A N 1
ATOM 709 C CA . GLY A 1 91 ? -10.118 -3.478 -3.779 1.00 91.06 91 GLY A CA 1
ATOM 710 C C . GLY A 1 91 ? -10.780 -2.401 -4.632 1.00 91.06 91 GLY A C 1
ATOM 711 O O . GLY A 1 91 ? -12.002 -2.265 -4.614 1.00 91.06 91 GLY A O 1
ATOM 712 N N . ILE A 1 92 ? -9.998 -1.635 -5.396 1.00 87.56 92 ILE A N 1
ATOM 713 C CA . ILE A 1 92 ? -10.525 -0.682 -6.383 1.00 87.56 92 ILE A CA 1
ATOM 714 C C . ILE A 1 92 ? -10.085 -1.114 -7.782 1.00 87.56 92 ILE A C 1
ATOM 716 O O . ILE A 1 92 ? -8.891 -1.205 -8.045 1.00 87.56 92 ILE A O 1
ATOM 720 N N . CYS A 1 93 ? -11.035 -1.305 -8.704 1.00 87.19 93 CYS A N 1
ATOM 721 C CA . CYS A 1 93 ? -10.772 -1.711 -10.093 1.00 87.19 93 CYS A CA 1
ATOM 722 C C . CYS A 1 93 ? -9.932 -2.999 -10.162 1.00 87.19 93 CYS A C 1
ATOM 724 O O . CYS A 1 93 ? -10.458 -4.048 -9.828 1.00 87.19 93 C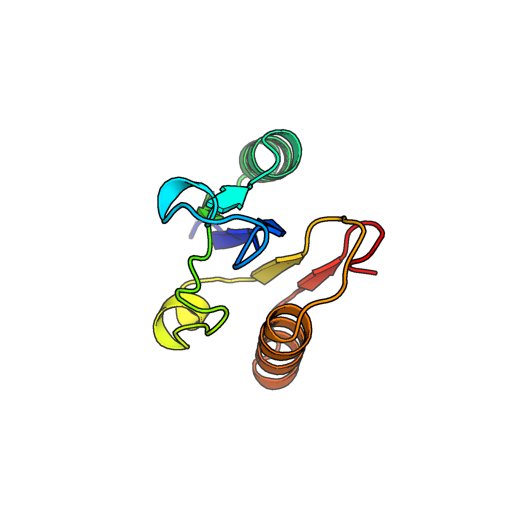YS A O 1
ATOM 726 N N . LEU A 1 94 ? -8.648 -2.930 -10.533 1.00 75.12 94 LEU A N 1
ATOM 727 C CA . LEU A 1 94 ? -7.738 -4.084 -10.550 1.00 75.12 94 LEU A CA 1
ATOM 728 C C . LEU A 1 94 ? -7.606 -4.776 -9.184 1.00 75.12 94 LEU A C 1
ATOM 730 O O . LEU A 1 94 ? -7.263 -5.950 -9.118 1.00 75.12 94 LEU A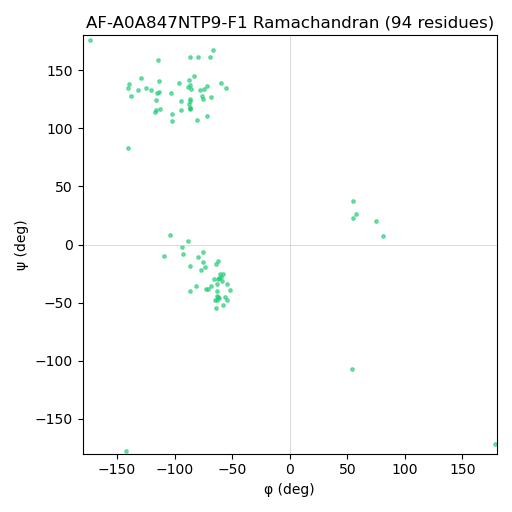 O 1
ATOM 734 N N . GLY A 1 95 ? -7.841 -4.044 -8.094 1.00 63.34 95 GLY A N 1
ATOM 735 C CA . GLY A 1 95 ? -7.835 -4.619 -6.754 1.00 63.34 95 GLY A CA 1
ATOM 736 C C . GLY A 1 95 ? -9.078 -5.447 -6.403 1.00 63.34 95 GLY A C 1
ATOM 737 O O . GLY A 1 95 ? -9.086 -5.999 -5.305 1.00 63.34 95 GLY A O 1
ATOM 738 N N . ALA A 1 96 ? -10.114 -5.476 -7.256 1.00 56.72 96 ALA A N 1
ATOM 739 C CA . ALA A 1 96 ? -11.394 -6.161 -7.039 1.00 56.72 96 ALA A CA 1
ATOM 740 C C . ALA A 1 96 ? -11.506 -7.489 -7.805 1.00 56.72 96 ALA A C 1
ATOM 742 O O . ALA A 1 96 ? -10.843 -7.630 -8.858 1.00 56.72 96 ALA A O 1
#

Secondary structure (DSSP, 8-state):
-PPPEEEEPPEEE-SSSSSTTS-EEE--HHHHHHHHTTT-EEEEPP-GGG---HHHHHT-SEEEE---S---HHHHHHHHHHHHTT--EEE-GGG-

Solvent-accessible surface area (backbone atoms only — not comparable to full-atom values): 5719 Å² total; per-residue (Å²): 131,88,71,48,29,32,31,35,47,51,50,77,45,64,86,82,57,97,48,84,81,50,51,39,81,45,75,65,64,70,63,46,50,61,29,48,78,69,63,31,45,64,41,82,54,74,42,74,97,58,45,75,57,66,74,73,50,69,71,35,59,25,39,37,37,55,56,66,95,75,94,52,73,47,58,55,53,54,51,50,52,27,64,78,68,71,34,55,74,46,48,33,72,68,42,93

Foldseek 3Di:
DDAAEEEEEFDWQPPPDDDPVSTDTDDDVVVCVVQVVVRHHYDYFDAVVLHGDVVSVVVHQAYEYEDDDDDDPNLVVRVVSCVVVVRYYHYDHVGD

Radius of gyration: 13.36 Å; Cα contacts (8 Å, |Δi|>4): 153; chains: 1; bounding box: 33×27×36 Å

Nearest PDB structures (foldseek):
  5t3y-assembly1_A  TM=5.399E-01  e=1.350E-01  Burkholderia multivorans
  4b09-assembly5_J  TM=6.781E-01  e=8.562E-01  Escherichia coli str. K-12 substr. MG1655
  4kfc-assembly1_B  TM=6.419E-01  e=5.763E-01  Escherichia coli K-12
  4l85-assembly2_C-2  TM=6.158E-01  e=6.576E-01  Escherichia coli K-12
  1f51-assembly2_G  TM=5.201E-01  e=2.156E+00  Bacillus subtilis

pLDDT: mean 88.11, std 8.25, range [56.72, 97.12]

Sequence (96 aa):
MRKTIIGVVPTLTINEGSSPFDDQFKFINSYVKKREDAGGIPIGLLMPDGNFNEEALKICDGFLIPGGSVIRKYIYQIIHYAITNNHPLLGICLGA

Mean predicted aligned error: 4.39 Å